Protein AF-A0A3A5W8P0-F1 (afdb_monomer_lite)

pLDDT: mean 71.62, std 17.89, range [35.22, 93.0]

Sequence (138 aa):
MYLKEGAGAAMSSFRICSNCFGTQVYPYMGFMTGERYQCQECEEVLVMPIEFENTEDYVKFLKVQSPERYAQIQDELKNTEKESEVSKATSVDEDIEPT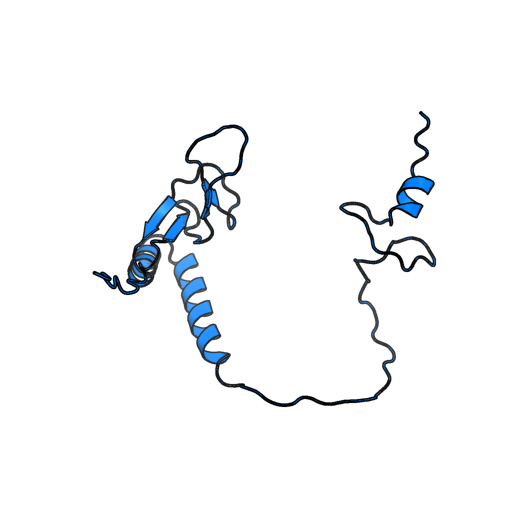PNIDGKLSHICNFEGCQKGKRGGTDFCRKHWLEGHDVEF

Secondary structure (DSSP, 8-state):
-------------EEEETTT--S-EEE---SS-SS-EEETTT--BS--EEEES-HHHHHHHHHHH-HHHHHHHHHHHHHHTTSTT---------------------TTB-SSTT--SBP-TTSSS-HHHHHHH-----

Foldseek 3Di:
DDDDDDDPPQQDWFWAFPPPRHRQKDQDPDPPDDRWIAHPVVRDTRTDIDTDSDPVVSLVVCVVVPVPVNVVVVVVVVVVVVPPPDDDDDDDDDDDDDDDDPDDPPQQFQPDVPGRHGDDDPDSHDPVVVVVVDPPPD

Structure (mmCIF, N/CA/C/O backbone):
data_AF-A0A3A5W8P0-F1
#
_entry.id   AF-A0A3A5W8P0-F1
#
loop_
_atom_site.group_PDB
_atom_site.id
_atom_site.type_symbol
_atom_site.label_atom_id
_atom_site.label_alt_id
_atom_site.label_comp_id
_atom_site.label_asym_id
_atom_site.label_entity_id
_atom_site.label_seq_id
_atom_site.pdbx_PDB_ins_code
_atom_site.Cartn_x
_atom_site.Cartn_y
_atom_site.Cartn_z
_atom_site.occupancy
_atom_site.B_iso_or_equiv
_atom_site.auth_seq_id
_atom_site.auth_comp_id
_atom_site.auth_asym_id
_atom_site.auth_atom_id
_atom_site.pdbx_PDB_model_num
ATOM 1 N N . MET A 1 1 ? 31.613 -21.068 32.608 1.00 42.59 1 MET A N 1
ATOM 2 C CA . MET A 1 1 ? 30.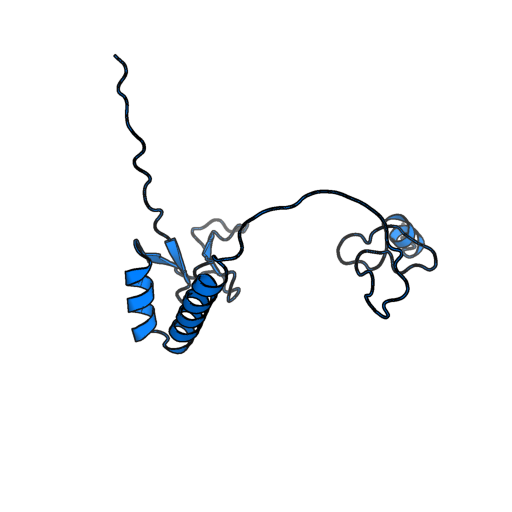412 -20.401 33.147 1.00 42.59 1 MET A CA 1
ATOM 3 C C . MET A 1 1 ? 29.513 -20.114 31.960 1.00 42.59 1 MET A C 1
ATOM 5 O O . MET A 1 1 ? 29.824 -19.229 31.182 1.00 42.59 1 MET A O 1
ATOM 9 N N . TYR A 1 2 ? 28.506 -20.959 31.739 1.00 41.09 2 TYR A N 1
ATOM 10 C CA . TYR A 1 2 ? 27.524 -20.763 30.674 1.00 41.09 2 TYR A CA 1
ATOM 11 C C . TYR A 1 2 ? 26.445 -19.821 31.204 1.00 41.09 2 TYR A C 1
ATOM 13 O O . TYR A 1 2 ? 25.703 -20.207 32.107 1.00 41.09 2 TYR A O 1
ATOM 21 N N . LEU A 1 3 ? 26.372 -18.602 30.673 1.00 47.31 3 LEU A N 1
ATOM 22 C CA . LEU A 1 3 ? 25.198 -17.754 30.846 1.00 47.31 3 LEU A CA 1
ATOM 23 C C . LEU A 1 3 ? 24.232 -18.058 29.706 1.00 47.31 3 LEU A C 1
ATOM 25 O O . LEU A 1 3 ? 24.533 -17.922 28.524 1.00 47.31 3 LEU A O 1
ATOM 29 N N . LYS A 1 4 ? 23.106 -18.612 30.135 1.00 47.22 4 LYS A N 1
ATOM 30 C CA . LYS A 1 4 ? 21.973 -19.093 29.367 1.00 47.22 4 LYS A CA 1
ATOM 31 C C . LYS A 1 4 ? 21.031 -17.900 29.224 1.00 47.22 4 LYS A C 1
ATOM 33 O O . LYS A 1 4 ? 20.255 -17.640 30.137 1.00 47.22 4 LYS A O 1
ATOM 38 N N . GLU A 1 5 ? 21.130 -17.154 28.134 1.00 55.62 5 GLU A N 1
ATOM 39 C CA . GLU A 1 5 ? 20.176 -16.081 27.847 1.00 55.62 5 GLU A CA 1
ATOM 40 C C . GLU A 1 5 ? 19.084 -16.647 26.946 1.00 55.62 5 GLU A C 1
ATOM 42 O O . GLU A 1 5 ? 19.298 -17.018 25.793 1.00 55.62 5 GLU A O 1
ATOM 47 N N . GLY A 1 6 ? 17.931 -16.855 27.580 1.00 43.66 6 GLY A N 1
ATOM 48 C CA . GLY A 1 6 ? 16.731 -17.386 26.969 1.00 43.66 6 GLY A CA 1
ATOM 49 C C . GLY A 1 6 ? 16.163 -16.436 25.924 1.00 43.66 6 GLY A C 1
ATOM 50 O O . GLY A 1 6 ? 16.269 -15.217 26.028 1.00 43.66 6 GLY A O 1
ATOM 51 N N . ALA A 1 7 ? 15.532 -17.048 24.930 1.00 45.09 7 ALA A N 1
ATOM 52 C CA . ALA A 1 7 ? 14.740 -16.419 23.895 1.00 45.09 7 ALA A CA 1
ATOM 53 C C . ALA A 1 7 ? 13.705 -15.443 24.484 1.00 45.09 7 ALA A C 1
ATOM 55 O O . ALA A 1 7 ? 12.630 -15.846 24.925 1.00 45.09 7 ALA A O 1
ATOM 56 N N . GLY A 1 8 ? 14.023 -14.151 24.457 1.00 40.28 8 GLY A N 1
ATOM 57 C CA . GLY A 1 8 ? 13.025 -13.096 24.380 1.00 40.28 8 GLY A CA 1
ATOM 58 C C . GLY A 1 8 ? 12.684 -12.904 22.909 1.00 40.28 8 GLY A C 1
ATOM 59 O O . GLY A 1 8 ? 13.436 -12.256 22.186 1.00 40.28 8 GLY A O 1
ATOM 60 N N . ALA A 1 9 ? 11.593 -13.510 22.441 1.00 43.47 9 ALA A N 1
ATOM 61 C CA . ALA A 1 9 ? 11.017 -13.171 21.148 1.00 43.47 9 ALA A CA 1
ATOM 62 C C . ALA A 1 9 ? 10.532 -11.715 21.227 1.00 43.47 9 ALA A C 1
ATOM 64 O O . ALA A 1 9 ? 9.450 -11.441 21.740 1.00 43.47 9 ALA A O 1
ATOM 65 N N . ALA A 1 10 ? 11.377 -10.775 20.804 1.00 49.75 10 ALA A N 1
ATOM 66 C CA . ALA A 1 10 ? 10.986 -9.388 20.621 1.00 49.75 10 ALA A CA 1
ATOM 67 C C . ALA A 1 10 ? 9.864 -9.370 19.577 1.00 49.75 10 ALA A C 1
ATOM 69 O O . ALA A 1 10 ? 10.095 -9.714 18.418 1.00 49.75 10 ALA A O 1
ATOM 70 N N . MET A 1 11 ? 8.645 -9.034 20.001 1.00 54.78 11 MET A N 1
ATOM 71 C CA . MET A 1 11 ? 7.541 -8.731 19.094 1.00 54.78 11 MET A CA 1
ATOM 72 C C . MET A 1 11 ? 8.038 -7.613 18.177 1.00 54.78 11 MET A C 1
ATOM 74 O O . MET A 1 11 ? 8.317 -6.509 18.641 1.00 54.78 11 MET A O 1
ATOM 78 N N . SER A 1 12 ? 8.282 -7.932 16.908 1.00 73.50 12 SER A N 1
ATOM 79 C CA . SER A 1 12 ? 8.831 -6.979 15.950 1.00 73.50 12 SER A CA 1
ATOM 80 C C . SER A 1 12 ? 7.842 -5.829 15.799 1.00 73.50 12 SER A C 1
ATOM 82 O O . SER A 1 12 ? 6.726 -6.062 15.329 1.00 73.50 12 SER A O 1
ATOM 84 N N . SER A 1 13 ? 8.236 -4.610 16.181 1.00 84.44 13 SER A N 1
ATOM 85 C CA . SER A 1 13 ? 7.483 -3.421 15.791 1.00 84.44 13 SER A CA 1
ATOM 86 C C . SER A 1 13 ? 7.314 -3.434 14.273 1.00 84.44 13 SER A C 1
ATOM 88 O O . SER A 1 13 ? 8.226 -3.809 13.526 1.00 84.44 13 SER A O 1
ATOM 90 N N . PHE A 1 14 ? 6.119 -3.091 13.811 1.00 89.69 14 PHE A N 1
ATOM 91 C CA . PHE A 1 14 ? 5.800 -3.083 12.391 1.00 89.69 14 PHE A CA 1
ATOM 92 C C . PHE A 1 14 ? 5.490 -1.666 11.935 1.00 89.69 14 PHE A C 1
ATOM 94 O O . PHE A 1 14 ? 5.133 -0.787 12.720 1.00 89.69 14 PHE A O 1
ATOM 101 N N . ARG A 1 15 ? 5.684 -1.440 10.639 1.00 90.62 15 ARG A N 1
ATOM 102 C CA . ARG A 1 15 ? 5.562 -0.127 10.018 1.00 90.62 15 ARG A CA 1
ATOM 103 C C . ARG A 1 15 ? 4.343 -0.097 9.127 1.00 90.62 15 ARG A C 1
ATOM 105 O O . ARG A 1 15 ? 4.089 -1.060 8.409 1.00 90.62 15 ARG A O 1
ATOM 112 N N . ILE A 1 16 ? 3.638 1.023 9.137 1.00 93.00 16 ILE A N 1
ATOM 113 C CA . ILE A 1 16 ? 2.533 1.265 8.217 1.00 93.00 16 ILE A CA 1
ATOM 114 C C . ILE A 1 16 ? 2.808 2.467 7.328 1.00 93.00 16 ILE A C 1
ATOM 116 O O . ILE A 1 16 ? 3.582 3.363 7.673 1.00 93.00 16 ILE A O 1
ATOM 120 N N . CYS A 1 17 ? 2.137 2.502 6.187 1.00 92.69 17 CYS A N 1
ATOM 121 C CA . CYS A 1 17 ? 2.181 3.617 5.261 1.00 92.69 17 CYS A CA 1
ATOM 122 C C . CYS A 1 17 ? 1.375 4.791 5.821 1.00 92.69 17 CYS A C 1
ATOM 124 O O . CYS A 1 17 ? 0.221 4.620 6.201 1.00 92.69 17 CYS A O 1
ATOM 126 N N . SER A 1 18 ? 1.934 5.999 5.830 1.00 90.44 18 SER A N 1
ATOM 127 C CA . SER A 1 18 ? 1.192 7.195 6.250 1.00 90.44 18 SER A CA 1
ATOM 128 C C . SER A 1 18 ? 0.099 7.626 5.267 1.00 90.44 18 SER A C 1
ATOM 130 O O . SER A 1 18 ? -0.778 8.393 5.652 1.00 90.44 18 SER A O 1
ATOM 132 N N . ASN A 1 19 ? 0.149 7.147 4.020 1.00 90.00 19 ASN A N 1
ATOM 133 C CA . ASN A 1 19 ? -0.788 7.532 2.966 1.00 90.00 19 ASN A CA 1
ATOM 134 C C . ASN A 1 19 ? -1.985 6.569 2.865 1.00 90.00 19 ASN A C 1
ATOM 136 O O . ASN A 1 19 ? -3.132 6.997 2.913 1.00 90.00 19 ASN A O 1
ATOM 140 N N . CYS A 1 20 ? -1.729 5.259 2.755 1.00 90.31 20 CYS A N 1
ATOM 141 C CA . CYS A 1 20 ? -2.781 4.242 2.594 1.00 90.31 20 CYS A CA 1
ATOM 142 C C . CYS A 1 20 ? -3.023 3.371 3.839 1.00 90.31 20 CYS A C 1
ATOM 144 O O . CYS A 1 20 ? -3.892 2.499 3.816 1.00 90.31 20 CYS A O 1
ATOM 146 N N . PHE A 1 21 ? -2.239 3.564 4.905 1.00 91.00 21 PHE A N 1
ATOM 147 C CA . PHE A 1 21 ? -2.264 2.756 6.136 1.00 91.00 21 PHE A CA 1
ATOM 148 C C . PHE A 1 21 ? -1.979 1.270 5.942 1.00 91.00 21 PHE A C 1
ATOM 150 O O . PHE A 1 21 ? -2.212 0.476 6.850 1.00 91.00 21 PHE A O 1
ATOM 157 N N . GLY A 1 22 ? -1.429 0.909 4.787 1.00 89.62 22 GLY A N 1
ATOM 158 C CA . GLY A 1 22 ? -0.959 -0.428 4.484 1.00 89.62 22 GLY A CA 1
ATOM 159 C C . GLY A 1 22 ? 0.205 -0.862 5.358 1.00 89.62 22 GLY A C 1
ATOM 160 O O . GLY A 1 22 ? 1.039 -0.040 5.734 1.00 89.62 22 GLY A O 1
ATOM 161 N N . THR A 1 23 ? 0.282 -2.152 5.664 1.00 89.75 23 THR A N 1
ATOM 162 C CA . THR A 1 23 ? 1.352 -2.727 6.505 1.00 89.75 23 THR A CA 1
ATOM 163 C C . THR A 1 23 ? 2.580 -3.125 5.687 1.00 89.75 23 THR A C 1
ATOM 165 O O . THR A 1 23 ? 3.665 -3.328 6.230 1.00 89.75 23 THR A O 1
ATOM 168 N N . GLN A 1 24 ? 2.440 -3.205 4.363 1.00 89.94 24 GLN A N 1
ATOM 169 C CA . GLN A 1 24 ? 3.518 -3.601 3.463 1.00 89.94 24 GLN A CA 1
ATOM 170 C C . GLN A 1 24 ? 4.394 -2.399 3.090 1.00 89.94 24 GLN A C 1
ATOM 172 O O . GLN A 1 24 ? 4.304 -1.844 1.990 1.00 89.94 24 GLN A O 1
ATOM 177 N N . VAL A 1 25 ? 5.241 -1.973 4.029 1.00 90.88 25 VAL A N 1
ATOM 178 C CA . VAL A 1 25 ? 6.198 -0.874 3.843 1.00 90.88 25 VAL A CA 1
ATOM 179 C C . VAL A 1 25 ? 7.621 -1.391 3.986 1.00 90.88 25 VAL A C 1
ATOM 181 O O . VAL A 1 25 ? 8.005 -1.907 5.035 1.00 90.88 25 VAL A O 1
ATOM 184 N N . TYR A 1 26 ? 8.423 -1.208 2.938 1.00 88.94 26 TYR A N 1
ATOM 185 C CA . TYR A 1 26 ? 9.788 -1.726 2.876 1.00 88.94 26 TYR A CA 1
ATOM 186 C C . TYR A 1 26 ? 10.797 -0.622 2.570 1.00 88.94 26 TYR A C 1
ATOM 188 O O . TYR A 1 26 ? 10.453 0.353 1.895 1.00 88.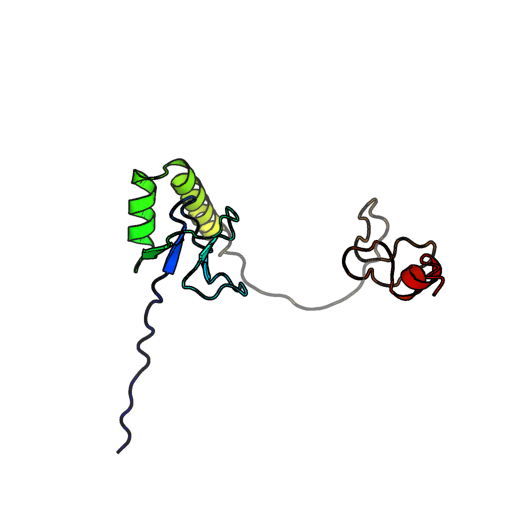94 26 TYR A O 1
ATOM 196 N N . PRO A 1 27 ? 12.050 -0.757 3.038 1.00 87.56 27 PRO A N 1
ATOM 197 C CA . PRO A 1 27 ? 13.123 0.137 2.635 1.00 87.56 27 PRO A CA 1
ATOM 198 C C . PRO A 1 27 ? 13.270 0.151 1.112 1.00 87.56 27 PRO A C 1
ATOM 200 O O . PRO A 1 27 ? 13.314 -0.894 0.461 1.00 87.56 27 PRO A O 1
ATOM 203 N N . TYR A 1 28 ? 13.357 1.345 0.544 1.00 84.69 28 TYR A N 1
ATOM 204 C CA . TYR A 1 28 ? 13.519 1.542 -0.884 1.00 84.69 28 TYR A CA 1
ATOM 205 C C . TYR A 1 28 ? 14.964 1.234 -1.291 1.00 84.69 28 TYR A C 1
ATOM 207 O O . TYR A 1 28 ? 15.894 1.966 -0.951 1.00 84.69 28 TYR A O 1
ATOM 215 N N . MET A 1 29 ? 15.150 0.153 -2.048 1.00 75.00 29 MET A N 1
ATOM 216 C CA . MET A 1 29 ? 16.453 -0.372 -2.487 1.00 75.00 29 MET A CA 1
ATOM 217 C C . MET A 1 29 ? 17.013 0.384 -3.714 1.00 75.00 29 MET A C 1
ATOM 219 O O . MET A 1 29 ? 17.430 -0.222 -4.700 1.00 75.00 29 MET A O 1
ATOM 223 N N . GLY A 1 30 ? 16.982 1.719 -3.697 1.00 73.88 30 GLY A N 1
ATOM 224 C CA . GLY A 1 30 ? 17.467 2.565 -4.796 1.00 73.88 30 GLY A CA 1
ATOM 225 C C . GLY A 1 30 ? 18.940 2.982 -4.667 1.00 73.88 30 GLY A C 1
ATOM 226 O O . GLY A 1 30 ? 19.483 3.058 -3.571 1.00 73.88 30 GLY A O 1
ATOM 227 N N . PHE A 1 31 ? 19.576 3.341 -5.793 1.00 67.88 31 PHE A N 1
ATOM 228 C CA . PHE A 1 31 ? 20.973 3.825 -5.850 1.00 67.88 31 PHE A CA 1
ATOM 229 C C . PHE A 1 31 ? 21.203 5.145 -5.079 1.00 67.88 31 PHE A C 1
ATOM 231 O O . PHE A 1 31 ? 22.312 5.444 -4.650 1.00 67.88 31 PHE A O 1
ATOM 238 N N . MET A 1 32 ? 20.142 5.929 -4.864 1.00 59.81 32 MET A N 1
ATOM 239 C CA . MET A 1 32 ? 20.149 7.110 -3.997 1.00 59.81 32 MET A CA 1
ATOM 240 C C . MET A 1 32 ? 19.933 6.676 -2.538 1.00 59.81 32 MET A C 1
ATOM 242 O O . MET A 1 32 ? 18.799 6.636 -2.056 1.00 59.81 32 MET A O 1
ATOM 246 N N . THR A 1 33 ? 21.027 6.336 -1.858 1.00 61.72 33 THR A N 1
ATOM 247 C CA . THR A 1 33 ? 21.073 5.849 -0.470 1.00 61.72 33 THR A CA 1
ATOM 248 C C . THR A 1 33 ? 20.550 6.875 0.541 1.00 61.72 33 THR A C 1
ATOM 250 O O . THR A 1 33 ? 21.172 7.911 0.771 1.00 61.72 33 THR A O 1
ATOM 253 N N . GLY A 1 34 ? 19.423 6.548 1.174 1.00 68.25 34 GLY A N 1
ATOM 254 C CA . GLY A 1 34 ? 18.858 7.191 2.364 1.00 68.25 34 GLY A CA 1
ATOM 255 C C . GLY A 1 34 ? 17.800 6.276 2.997 1.00 68.25 34 GLY A C 1
ATOM 256 O O . GLY A 1 34 ? 17.415 5.285 2.376 1.00 68.25 34 GLY A O 1
ATOM 257 N N . GLU A 1 35 ? 17.313 6.597 4.201 1.00 74.62 35 GLU A N 1
ATOM 258 C CA . GLU A 1 35 ? 16.207 5.889 4.881 1.00 74.62 35 GLU A CA 1
ATOM 259 C C . GLU A 1 35 ? 14.860 6.174 4.198 1.00 74.62 35 GLU A C 1
ATOM 261 O O . GLU A 1 35 ? 13.965 6.828 4.729 1.00 74.62 35 GLU A O 1
ATOM 266 N N . ARG A 1 36 ? 14.739 5.749 2.945 1.00 84.25 36 ARG A N 1
ATOM 267 C CA . ARG A 1 36 ? 13.531 5.908 2.144 1.00 84.25 36 ARG A CA 1
ATOM 268 C C . ARG A 1 36 ? 12.716 4.639 2.251 1.00 84.25 36 ARG A C 1
ATOM 270 O O . ARG A 1 36 ? 13.278 3.548 2.234 1.00 84.25 36 ARG A O 1
ATOM 277 N N . TYR A 1 37 ? 11.403 4.786 2.283 1.00 89.12 37 TYR A N 1
ATOM 278 C CA . TYR A 1 37 ? 10.486 3.660 2.278 1.00 89.12 37 TYR A CA 1
ATOM 279 C C . TYR A 1 37 ? 9.575 3.723 1.061 1.00 89.12 37 TYR A C 1
ATOM 281 O O . TYR A 1 37 ? 9.241 4.805 0.569 1.00 89.12 37 TYR A O 1
ATOM 289 N N . GLN A 1 38 ? 9.200 2.546 0.579 1.00 90.19 38 GLN A N 1
ATOM 290 C CA . GLN A 1 38 ? 8.211 2.357 -0.465 1.00 90.19 38 GLN A CA 1
ATOM 291 C C . GLN A 1 38 ? 7.081 1.491 0.082 1.00 90.19 38 GLN A C 1
ATOM 293 O O . GLN A 1 38 ? 7.322 0.443 0.693 1.00 90.19 38 GLN A O 1
ATOM 298 N N . CYS A 1 39 ? 5.849 1.933 -0.142 1.00 92.25 39 CYS A N 1
ATOM 299 C CA . CYS A 1 39 ? 4.674 1.127 0.146 1.00 92.25 39 CYS A CA 1
ATOM 300 C C . CYS A 1 39 ? 4.356 0.218 -1.047 1.00 92.25 39 CYS A C 1
ATOM 302 O O . CYS A 1 39 ? 4.324 0.687 -2.180 1.00 92.25 39 CYS A O 1
ATOM 304 N N . GLN A 1 40 ? 4.105 -1.068 -0.800 1.00 88.75 40 GLN A N 1
ATOM 305 C CA . GLN A 1 40 ? 3.706 -2.023 -1.846 1.00 88.75 40 GLN A CA 1
ATOM 306 C C . GLN A 1 40 ? 2.218 -1.926 -2.201 1.00 88.75 40 GLN A C 1
ATOM 308 O O . GLN A 1 40 ? 1.818 -2.352 -3.274 1.00 88.75 40 GLN A O 1
ATOM 313 N N . GLU A 1 41 ? 1.394 -1.360 -1.317 1.00 91.56 41 GLU A N 1
ATOM 314 C CA . GLU A 1 41 ? -0.054 -1.273 -1.538 1.00 91.56 41 GLU A CA 1
ATOM 315 C C . GLU A 1 41 ? -0.451 -0.056 -2.377 1.00 91.56 41 GLU A C 1
ATOM 317 O O . GLU A 1 41 ? -1.374 -0.141 -3.180 1.00 91.56 41 GLU A O 1
ATOM 322 N N . CYS A 1 42 ? 0.224 1.083 -2.193 1.00 90.25 42 CYS A N 1
ATOM 323 C CA . CYS A 1 42 ? -0.069 2.312 -2.938 1.00 90.25 42 CYS A CA 1
ATOM 324 C C . CYS A 1 42 ? 1.077 2.775 -3.843 1.00 90.25 42 CYS A C 1
ATOM 326 O O . CYS A 1 42 ? 1.002 3.876 -4.374 1.00 90.25 42 CYS A O 1
ATOM 328 N N . GLU A 1 43 ? 2.147 1.981 -3.962 1.00 87.88 43 GLU A N 1
ATOM 329 C CA . GLU A 1 43 ? 3.349 2.222 -4.786 1.00 87.88 43 GLU A CA 1
ATOM 330 C C . GLU A 1 43 ? 4.110 3.536 -4.518 1.00 87.88 43 GLU A C 1
ATOM 332 O O . GLU A 1 43 ? 5.153 3.787 -5.123 1.00 87.88 43 GLU A O 1
ATOM 337 N N . GLU A 1 44 ? 3.649 4.339 -3.558 1.00 87.62 44 GLU A N 1
ATOM 338 C CA . GLU A 1 44 ? 4.257 5.608 -3.181 1.00 87.62 44 GLU A CA 1
ATOM 339 C C . GLU A 1 44 ? 5.674 5.385 -2.638 1.00 87.62 44 GLU A C 1
ATOM 341 O O . GLU A 1 44 ? 5.915 4.584 -1.723 1.00 87.62 44 GLU A O 1
ATOM 346 N N . VAL A 1 45 ? 6.619 6.126 -3.210 1.00 83.25 45 VAL A N 1
ATOM 347 C CA . VAL A 1 45 ? 8.019 6.176 -2.782 1.00 83.25 45 VAL A CA 1
ATOM 348 C C . VAL A 1 45 ? 8.191 7.388 -1.866 1.00 83.25 45 VAL A C 1
ATOM 350 O O . VAL A 1 45 ? 7.579 8.420 -2.101 1.00 83.25 45 VAL A O 1
ATOM 353 N N . LEU A 1 46 ? 9.069 7.301 -0.859 1.00 83.38 46 LEU A N 1
ATOM 354 C CA . LEU A 1 46 ? 9.302 8.351 0.157 1.00 83.38 46 LEU A CA 1
ATOM 355 C C . LEU A 1 46 ? 8.185 8.482 1.198 1.00 83.38 46 LEU A C 1
ATOM 357 O O . LEU A 1 46 ? 8.011 9.537 1.808 1.00 83.38 46 LEU A O 1
ATOM 361 N N . VAL A 1 47 ? 7.468 7.393 1.456 1.00 85.31 47 VAL A N 1
ATOM 362 C CA . VAL A 1 47 ? 6.505 7.348 2.554 1.00 85.31 47 VAL A CA 1
ATOM 363 C C . VAL A 1 47 ? 7.246 7.477 3.884 1.00 85.31 47 VAL A C 1
ATOM 365 O O . VAL A 1 47 ? 8.257 6.812 4.103 1.00 85.31 47 VAL A O 1
ATOM 368 N N . MET A 1 48 ? 6.726 8.311 4.785 1.00 87.88 48 MET A N 1
ATOM 369 C CA . MET A 1 48 ? 7.143 8.331 6.187 1.00 87.88 48 MET A CA 1
ATOM 370 C C . MET A 1 48 ? 6.386 7.228 6.935 1.00 87.88 48 MET A C 1
ATOM 372 O O . MET A 1 48 ? 5.168 7.350 7.081 1.00 87.88 48 MET A O 1
ATOM 376 N N . PRO A 1 49 ? 7.045 6.147 7.383 1.00 89.31 49 PRO A N 1
ATOM 377 C CA . PRO A 1 49 ? 6.339 5.066 8.043 1.00 89.31 49 PRO A CA 1
ATOM 378 C C . PRO A 1 49 ? 5.949 5.451 9.466 1.00 89.31 49 PRO A C 1
ATOM 380 O O . PRO A 1 49 ? 6.710 6.114 10.170 1.00 89.31 49 PRO A O 1
ATOM 383 N N . ILE A 1 50 ? 4.779 4.991 9.897 1.00 91.19 50 ILE A N 1
ATOM 384 C CA . ILE A 1 50 ? 4.356 5.083 11.295 1.00 91.19 50 ILE A CA 1
ATOM 385 C C . ILE A 1 50 ? 4.623 3.725 11.935 1.00 91.19 50 ILE A C 1
ATOM 387 O O . ILE A 1 50 ? 4.225 2.695 11.389 1.00 91.19 50 ILE A O 1
ATOM 391 N N . GLU A 1 51 ? 5.326 3.715 13.062 1.00 90.81 51 GLU A N 1
ATOM 392 C CA . GLU A 1 51 ? 5.696 2.484 13.757 1.00 90.81 51 GLU A CA 1
ATOM 393 C C . GLU A 1 51 ? 4.674 2.150 14.846 1.00 90.81 51 GLU A C 1
ATOM 395 O O . GLU A 1 51 ? 4.253 3.023 15.607 1.00 90.81 51 GLU A O 1
ATOM 400 N N . PHE A 1 52 ? 4.287 0.879 14.916 1.00 91.88 52 PHE A N 1
ATOM 401 C CA . PHE A 1 52 ? 3.376 0.349 15.922 1.00 91.88 52 PHE A CA 1
ATOM 402 C C . PHE A 1 52 ? 3.989 -0.872 16.603 1.00 91.88 52 PHE A C 1
ATOM 404 O O . PHE A 1 52 ? 4.646 -1.702 15.970 1.00 91.88 52 PHE A O 1
ATOM 411 N N . GLU A 1 53 ? 3.740 -0.988 17.904 1.00 88.94 53 GLU A N 1
ATOM 412 C CA . GLU A 1 53 ? 4.161 -2.137 18.712 1.00 88.94 53 GLU A CA 1
ATOM 413 C C . GLU A 1 53 ? 3.107 -3.253 18.697 1.00 88.94 53 GLU A C 1
ATOM 415 O O . GLU A 1 53 ? 3.455 -4.430 18.697 1.00 88.94 53 GLU A O 1
ATOM 420 N N . ASN A 1 54 ? 1.819 -2.888 18.633 1.00 89.81 54 ASN A N 1
ATOM 421 C CA . ASN A 1 54 ? 0.695 -3.820 18.710 1.00 89.81 54 ASN A CA 1
ATOM 422 C C . ASN A 1 54 ? -0.325 -3.599 17.590 1.00 89.81 54 ASN A C 1
ATOM 424 O O . ASN A 1 54 ? -0.608 -2.473 17.172 1.00 89.81 54 ASN A O 1
ATOM 428 N N . THR A 1 55 ? -0.955 -4.692 17.160 1.00 86.94 55 THR A N 1
ATOM 429 C CA . THR A 1 55 ? -2.044 -4.668 16.174 1.00 86.94 55 THR A CA 1
ATOM 430 C C . THR A 1 55 ? -3.287 -3.955 16.705 1.00 86.94 55 THR A C 1
ATOM 432 O O . THR A 1 55 ? -3.957 -3.255 15.953 1.00 86.94 55 THR A O 1
ATOM 435 N N . GLU A 1 56 ? -3.580 -4.058 18.003 1.00 88.31 56 GLU A N 1
ATOM 436 C CA . GLU A 1 56 ? -4.725 -3.379 18.623 1.00 88.31 56 GLU A CA 1
ATOM 437 C C . GLU A 1 56 ? -4.654 -1.856 18.489 1.00 88.31 56 GLU A C 1
ATOM 439 O O . GLU A 1 56 ? -5.668 -1.202 18.239 1.00 88.31 56 GLU A O 1
ATOM 444 N N . ASP A 1 57 ? -3.461 -1.286 18.647 1.00 89.38 57 ASP A N 1
ATOM 445 C CA . ASP A 1 57 ? -3.256 0.159 18.588 1.00 89.38 57 ASP A CA 1
ATOM 446 C C . ASP A 1 57 ? -3.355 0.669 17.150 1.00 89.38 57 ASP A C 1
ATOM 448 O O . ASP A 1 57 ? -3.981 1.703 16.906 1.00 89.38 57 ASP A O 1
ATOM 452 N N . TYR A 1 58 ? -2.870 -0.117 16.188 1.00 89.50 58 TYR A N 1
ATOM 453 C CA . TYR A 1 58 ? -3.110 0.118 14.765 1.00 89.50 58 TYR A CA 1
ATOM 454 C C . TYR A 1 58 ? -4.609 0.085 14.421 1.00 89.50 58 TYR A C 1
ATOM 456 O O . TYR A 1 58 ? -5.129 1.003 13.786 1.00 89.50 58 TYR A O 1
ATOM 464 N N . VAL A 1 59 ? -5.349 -0.915 14.904 1.00 88.75 59 VAL A N 1
ATOM 465 C CA . VAL A 1 59 ? -6.795 -1.031 14.661 1.00 88.75 59 VAL A CA 1
ATOM 466 C C . VAL A 1 59 ? -7.563 0.142 15.284 1.00 88.75 59 VAL A C 1
ATOM 468 O O . VAL A 1 59 ? -8.481 0.675 14.657 1.00 88.75 59 VAL A O 1
ATOM 471 N N . LYS A 1 60 ? -7.194 0.590 16.494 1.00 91.25 60 LYS A N 1
ATOM 472 C CA . LYS A 1 60 ? -7.768 1.801 17.117 1.00 91.25 60 LYS A CA 1
ATOM 473 C C . LYS A 1 60 ? -7.472 3.051 16.288 1.00 91.25 60 LYS A C 1
ATOM 475 O O . LYS A 1 60 ? -8.377 3.860 16.092 1.00 91.25 60 LYS A O 1
ATOM 480 N N . PHE A 1 61 ? -6.245 3.189 15.786 1.00 90.38 61 PHE A N 1
ATOM 481 C CA . PHE A 1 61 ? -5.839 4.291 14.915 1.00 90.38 61 PHE A CA 1
ATOM 482 C C . PHE A 1 61 ? -6.681 4.336 13.630 1.00 90.38 61 PHE A C 1
ATOM 484 O O . PHE A 1 61 ? -7.224 5.389 13.287 1.00 90.38 61 PHE A O 1
ATOM 491 N N . LEU A 1 62 ? -6.893 3.191 12.975 1.00 88.94 62 LEU A N 1
ATOM 492 C CA . LEU A 1 62 ? -7.689 3.110 11.748 1.00 88.94 62 LEU A CA 1
ATOM 493 C C . LEU A 1 62 ? -9.144 3.552 11.927 1.00 88.94 62 LEU A C 1
ATOM 495 O O . LEU A 1 62 ? -9.681 4.209 11.038 1.00 88.94 62 LEU A O 1
ATOM 499 N N . LYS A 1 63 ? -9.776 3.266 13.076 1.00 87.75 63 LYS A N 1
ATOM 500 C CA . LYS A 1 63 ? -11.154 3.727 13.351 1.00 87.75 63 LYS A CA 1
ATOM 501 C C . LYS A 1 63 ? -11.300 5.245 13.258 1.00 87.75 63 LYS A C 1
ATOM 503 O O . LYS A 1 63 ? -12.386 5.727 12.953 1.00 87.75 63 LYS A O 1
ATOM 508 N N . VAL A 1 64 ? -10.236 5.981 13.575 1.00 88.44 64 VAL A N 1
ATOM 509 C CA . VAL A 1 64 ? -10.232 7.447 13.593 1.00 88.44 64 VAL A CA 1
ATOM 510 C C . VAL A 1 64 ? -9.804 8.013 12.240 1.00 88.44 64 VAL A C 1
ATOM 512 O O . VAL A 1 64 ? -10.385 8.990 11.779 1.00 88.44 64 VAL A O 1
ATOM 515 N N . GLN A 1 65 ? -8.792 7.410 11.615 1.00 87.00 65 GLN A N 1
ATOM 516 C CA . GLN A 1 65 ? -8.132 7.943 10.418 1.00 87.00 65 GLN A CA 1
ATOM 517 C C . GLN A 1 65 ? -8.795 7.499 9.104 1.00 87.00 65 GLN A C 1
ATOM 519 O O . GLN A 1 65 ? -8.972 8.313 8.202 1.00 87.00 65 GLN A O 1
ATOM 524 N N . SER A 1 66 ? -9.196 6.230 8.986 1.00 81.50 66 SER A N 1
ATOM 525 C CA . SER A 1 66 ? -9.760 5.677 7.749 1.00 81.50 66 SER A CA 1
ATOM 526 C C . SER A 1 66 ? -10.813 4.592 8.035 1.00 81.50 66 SER A C 1
ATOM 528 O O . SER A 1 66 ? -10.502 3.398 8.101 1.00 81.50 66 SER A O 1
ATOM 530 N N . PRO A 1 67 ? -12.100 4.970 8.161 1.00 79.56 67 PRO A N 1
ATOM 531 C CA . PRO A 1 67 ? -13.169 4.007 8.435 1.00 79.56 67 PRO A CA 1
ATOM 532 C C . PRO A 1 67 ? -13.326 2.958 7.320 1.00 79.56 67 PRO A C 1
ATOM 534 O O . PRO A 1 67 ? -13.716 1.824 7.594 1.00 79.56 67 PRO A O 1
ATOM 537 N N . GLU A 1 68 ? -12.973 3.304 6.079 1.00 81.50 68 GLU A N 1
ATOM 538 C CA . GLU A 1 68 ? -13.014 2.396 4.925 1.00 81.50 68 GLU A CA 1
ATOM 539 C C . GLU A 1 68 ? -11.989 1.261 5.039 1.00 81.50 68 GLU A C 1
ATOM 541 O O . GLU A 1 68 ? -12.326 0.091 4.851 1.00 81.50 68 GLU A O 1
ATOM 546 N N . ARG A 1 69 ? -10.744 1.585 5.411 1.00 78.69 69 ARG A N 1
ATOM 547 C CA . ARG A 1 69 ? -9.676 0.590 5.585 1.00 78.69 69 ARG A CA 1
ATOM 548 C C . ARG A 1 69 ? -9.929 -0.285 6.811 1.00 78.69 69 ARG A C 1
ATOM 550 O O . ARG A 1 69 ? -9.673 -1.485 6.781 1.00 78.69 69 ARG A O 1
ATOM 557 N N . TYR A 1 70 ? -10.502 0.297 7.864 1.00 83.69 70 TYR A N 1
ATOM 558 C CA . TYR A 1 70 ? -10.935 -0.443 9.045 1.00 83.69 70 TYR A CA 1
ATOM 559 C C . TYR A 1 70 ? -11.976 -1.525 8.713 1.00 83.69 70 TYR A C 1
ATOM 561 O O . TYR A 1 70 ? -11.844 -2.654 9.184 1.00 83.69 70 TYR A O 1
ATOM 569 N N . ALA A 1 71 ? -12.985 -1.206 7.894 1.00 83.75 71 ALA A N 1
ATOM 570 C CA . ALA A 1 71 ? -14.015 -2.169 7.497 1.00 83.75 71 ALA A CA 1
ATOM 571 C C . ALA A 1 71 ? -13.421 -3.373 6.743 1.00 83.75 71 ALA A C 1
ATOM 573 O O . ALA A 1 71 ? -13.740 -4.513 7.069 1.00 83.75 71 ALA A O 1
ATOM 574 N N . GLN A 1 72 ? -12.489 -3.122 5.819 1.00 81.06 72 GLN A N 1
ATOM 575 C CA . GLN A 1 72 ? -11.815 -4.173 5.046 1.00 81.06 72 GLN A CA 1
ATOM 576 C C . GLN A 1 72 ? -11.056 -5.155 5.952 1.00 81.06 72 GLN A C 1
ATOM 578 O O . GLN A 1 72 ? -11.234 -6.365 5.841 1.00 81.06 72 GLN A O 1
ATOM 583 N N . ILE A 1 73 ? -10.283 -4.640 6.913 1.00 81.12 73 ILE A N 1
ATOM 584 C CA . ILE A 1 73 ? -9.514 -5.479 7.846 1.00 81.12 73 ILE A CA 1
ATOM 585 C C . ILE A 1 73 ? -10.441 -6.263 8.783 1.00 81.12 73 ILE A C 1
ATOM 587 O O . ILE A 1 73 ? -10.168 -7.416 9.114 1.00 81.12 73 ILE A O 1
ATOM 591 N N . GLN A 1 74 ? -11.564 -5.675 9.209 1.00 77.81 74 GLN A N 1
ATOM 592 C CA . GLN A 1 74 ? -12.549 -6.412 10.003 1.00 77.81 74 GLN A CA 1
ATOM 593 C C . GLN A 1 74 ? -13.160 -7.591 9.246 1.00 77.81 74 GLN A C 1
ATOM 595 O O . GLN A 1 74 ? -13.429 -8.628 9.855 1.00 77.81 74 GLN A O 1
ATOM 600 N N . ASP A 1 75 ? -13.411 -7.434 7.951 1.00 75.06 75 ASP A N 1
ATOM 601 C CA . ASP A 1 75 ? -13.994 -8.493 7.134 1.00 75.06 75 ASP A CA 1
ATOM 602 C C . ASP A 1 75 ? -12.975 -9.610 6.854 1.00 75.06 75 ASP A C 1
ATOM 604 O O . ASP A 1 75 ? -13.330 -10.787 6.921 1.00 75.06 75 ASP A O 1
ATOM 608 N N . GLU A 1 76 ? -11.697 -9.272 6.662 1.00 76.19 76 GLU A N 1
ATOM 609 C CA . GLU A 1 76 ? -10.595 -10.246 6.577 1.00 76.19 76 GLU A CA 1
ATOM 610 C C . GLU A 1 76 ? -10.441 -11.073 7.867 1.00 76.19 76 GLU A C 1
ATOM 612 O O . GLU A 1 76 ? -10.340 -12.304 7.810 1.00 76.19 76 GLU A O 1
ATOM 617 N N . LEU A 1 77 ? -10.510 -10.435 9.043 1.00 69.06 77 LEU A N 1
ATOM 618 C CA . LEU A 1 77 ? -10.462 -11.136 10.334 1.00 69.06 77 LEU A CA 1
ATOM 619 C C . LEU A 1 77 ? -11.639 -12.110 10.500 1.00 69.06 77 LEU A C 1
ATOM 621 O O . LEU A 1 77 ? -11.434 -13.270 10.854 1.00 69.06 77 LEU A O 1
ATOM 625 N N . LYS A 1 78 ? -12.863 -11.682 10.164 1.00 66.56 78 LYS A N 1
ATOM 626 C CA . LYS A 1 78 ? -14.068 -12.535 10.233 1.00 66.56 78 LYS A CA 1
ATOM 627 C C . LYS A 1 78 ? -14.054 -13.697 9.237 1.00 66.56 78 LYS A C 1
ATOM 629 O O . LYS A 1 78 ? -14.752 -14.688 9.450 1.00 66.56 78 LYS A O 1
ATOM 634 N N . ASN A 1 79 ? -13.333 -13.567 8.126 1.00 61.66 79 ASN A N 1
ATOM 635 C CA . ASN A 1 79 ? -13.204 -14.629 7.130 1.00 61.66 79 ASN A CA 1
ATOM 636 C C . ASN A 1 79 ? -12.122 -15.645 7.522 1.00 61.66 79 ASN A C 1
ATOM 638 O O . ASN A 1 79 ? -12.340 -16.841 7.356 1.00 61.66 79 ASN A O 1
ATOM 642 N N . THR A 1 80 ? -11.027 -15.198 8.145 1.00 55.81 80 THR A N 1
ATOM 643 C CA . THR A 1 80 ? -9.945 -16.080 8.627 1.00 55.81 80 THR A CA 1
ATOM 644 C C . THR A 1 80 ? -10.435 -17.057 9.709 1.00 55.81 80 THR A C 1
ATOM 646 O O . THR A 1 80 ? -10.009 -18.210 9.757 1.00 55.81 80 THR A O 1
ATOM 649 N N . GLU A 1 81 ? -11.406 -16.650 10.533 1.00 52.75 81 GLU A N 1
ATOM 650 C CA . GLU A 1 81 ? -12.053 -17.526 11.524 1.00 52.75 81 GLU A CA 1
ATOM 651 C C . GLU A 1 81 ? -12.897 -18.655 10.894 1.00 52.75 81 GLU A C 1
ATOM 653 O O . GLU A 1 81 ? -13.130 -19.672 11.544 1.00 52.75 81 GLU A O 1
ATOM 658 N N . LYS A 1 82 ? -13.313 -18.539 9.623 1.00 48.81 82 LYS A N 1
ATOM 659 C CA . LYS A 1 82 ? -14.133 -19.558 8.935 1.00 48.81 82 LYS A CA 1
ATOM 660 C C . LYS A 1 82 ? -13.320 -20.662 8.249 1.00 48.81 82 LYS A C 1
ATOM 662 O O . LYS A 1 82 ? -13.893 -21.690 7.902 1.00 48.81 82 LYS A O 1
ATOM 667 N N . GLU A 1 83 ? -12.012 -20.486 8.063 1.00 51.22 83 GLU A N 1
ATOM 668 C CA . GLU A 1 83 ? -11.157 -21.421 7.305 1.00 51.22 83 GLU A CA 1
ATOM 669 C C . GLU A 1 83 ? -10.332 -22.388 8.178 1.00 51.22 83 GLU A C 1
ATOM 671 O O . GLU A 1 83 ? -9.624 -23.245 7.653 1.00 51.22 83 GLU A O 1
ATOM 676 N N . SER A 1 84 ? -10.437 -22.316 9.511 1.00 44.97 84 SER A N 1
ATOM 677 C CA . SER A 1 84 ? -9.633 -23.148 10.428 1.00 44.97 84 SER A CA 1
ATOM 678 C C . SER A 1 84 ? -10.259 -24.492 10.862 1.00 44.97 84 SER A C 1
ATOM 680 O O . SER A 1 84 ? -9.617 -25.238 11.601 1.00 44.97 84 SER A O 1
ATOM 682 N N . GLU A 1 85 ? -11.441 -24.878 10.357 1.00 47.66 85 GLU A N 1
ATOM 683 C CA . GLU A 1 85 ? -12.122 -26.145 10.717 1.00 47.66 85 GLU A CA 1
ATOM 684 C C . GLU A 1 85 ? -12.121 -27.259 9.644 1.00 47.66 85 GLU A C 1
ATOM 686 O O . GLU A 1 85 ? -12.922 -28.186 9.730 1.00 47.66 85 GLU A O 1
ATOM 691 N N . VAL A 1 86 ? -11.207 -27.284 8.665 1.00 43.41 86 VAL A N 1
ATOM 692 C CA . VAL A 1 86 ? -10.996 -28.517 7.865 1.00 43.41 86 VAL A CA 1
ATOM 693 C C . VAL A 1 86 ? -9.521 -28.878 7.809 1.00 43.41 86 VAL A C 1
ATOM 695 O O . VAL A 1 86 ? -8.776 -28.558 6.886 1.00 43.41 86 VAL A O 1
ATOM 698 N N . SER A 1 87 ? -9.095 -29.576 8.856 1.00 40.88 87 SER A N 1
ATOM 699 C CA . SER A 1 87 ? -7.803 -30.236 8.929 1.00 40.88 87 SER A CA 1
ATOM 700 C C . SER A 1 87 ? -7.886 -31.665 8.368 1.00 40.88 87 SER A C 1
ATOM 702 O O . SER A 1 87 ? -8.656 -32.482 8.851 1.00 40.88 87 SER A O 1
ATOM 704 N N . LYS A 1 88 ? -6.961 -31.963 7.444 1.00 38.69 88 LYS A N 1
ATOM 705 C CA . LYS A 1 88 ? -6.076 -33.148 7.461 1.00 38.69 88 LYS A CA 1
ATOM 706 C C . LYS A 1 88 ? -6.640 -34.539 7.072 1.00 38.69 88 LYS A C 1
ATOM 708 O O . LYS A 1 88 ? -7.595 -35.034 7.648 1.00 38.69 88 LYS A O 1
ATOM 713 N N . ALA A 1 89 ? -5.833 -35.211 6.231 1.00 43.44 89 ALA A N 1
ATOM 714 C CA . ALA A 1 89 ? -5.909 -36.579 5.676 1.00 43.44 89 ALA A CA 1
ATOM 715 C C . ALA A 1 89 ? -6.776 -36.676 4.400 1.00 43.44 89 ALA A C 1
ATOM 717 O O . ALA A 1 89 ? -7.931 -36.288 4.404 1.00 43.44 89 ALA A O 1
ATOM 718 N N . THR A 1 90 ? -6.267 -37.105 3.240 1.00 35.22 90 THR A N 1
ATOM 719 C CA . THR A 1 90 ? -5.605 -38.397 3.001 1.00 35.22 90 THR A CA 1
ATOM 720 C C . THR A 1 90 ? -4.829 -38.379 1.675 1.00 35.22 90 THR A C 1
ATOM 722 O O . THR A 1 90 ? -5.262 -37.783 0.695 1.00 35.22 90 THR A O 1
ATOM 725 N N . SER A 1 91 ? -3.672 -39.038 1.672 1.00 49.84 91 SER A N 1
ATOM 726 C CA . SER A 1 91 ? -2.862 -39.422 0.512 1.00 49.84 91 SER A CA 1
ATOM 727 C C . SER A 1 91 ? -3.402 -40.682 -0.182 1.00 49.84 91 SER A C 1
ATOM 729 O O . SER A 1 91 ? -3.934 -41.536 0.522 1.00 49.84 91 SER A O 1
ATOM 731 N N . VAL A 1 92 ? -3.057 -40.840 -1.472 1.00 42.06 92 VAL A N 1
ATOM 732 C CA . VAL A 1 92 ? -2.932 -42.088 -2.277 1.00 4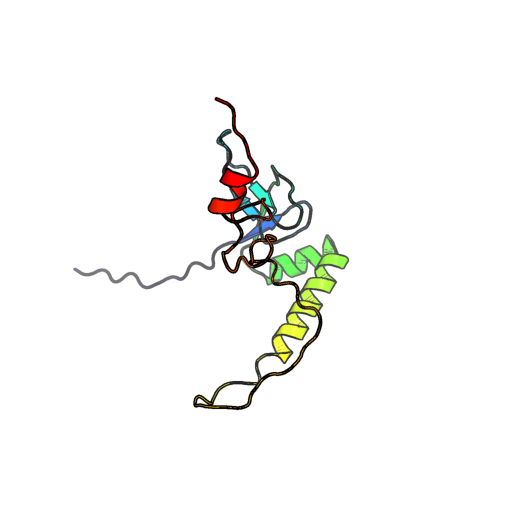2.06 92 VAL A CA 1
ATOM 733 C C . VAL A 1 92 ? -3.951 -42.260 -3.427 1.00 42.06 92 VAL A C 1
ATOM 735 O O . VAL A 1 92 ? -5.115 -42.574 -3.207 1.00 42.06 92 VAL A O 1
ATOM 738 N N . ASP A 1 93 ? -3.395 -42.042 -4.627 1.00 39.62 93 ASP A N 1
ATOM 739 C CA . ASP A 1 93 ? -3.395 -42.806 -5.892 1.00 39.62 93 ASP A CA 1
ATOM 740 C C . ASP A 1 93 ? -4.626 -43.028 -6.809 1.00 39.62 93 ASP A C 1
ATOM 742 O O . ASP A 1 93 ? -5.654 -43.585 -6.440 1.00 39.62 93 ASP A O 1
ATOM 746 N N . GLU A 1 94 ? -4.341 -42.657 -8.069 1.00 42.25 94 GLU A N 1
ATOM 747 C CA . GLU A 1 94 ? -4.609 -43.305 -9.367 1.00 42.25 94 GLU A CA 1
ATOM 748 C C . GLU A 1 94 ? -5.970 -43.178 -10.097 1.00 42.25 94 GLU A C 1
ATOM 750 O O . GLU A 1 94 ? -7.033 -43.594 -9.648 1.00 42.25 94 GLU A O 1
ATOM 755 N N . ASP A 1 95 ? -5.825 -42.630 -11.316 1.00 44.56 95 ASP A N 1
ATOM 756 C CA . ASP A 1 95 ? -6.534 -42.892 -12.574 1.00 44.56 95 ASP A CA 1
ATOM 757 C C . ASP A 1 95 ? -8.030 -42.576 -12.708 1.00 44.56 95 ASP A C 1
ATOM 759 O O . ASP A 1 95 ? -8.873 -43.445 -12.531 1.00 44.56 95 ASP A O 1
ATOM 763 N N . ILE A 1 96 ? -8.345 -41.381 -13.236 1.00 39.19 96 ILE A N 1
ATOM 764 C CA . ILE A 1 96 ? -9.385 -41.200 -14.270 1.00 39.19 96 ILE A CA 1
ATOM 765 C C . ILE A 1 96 ? -8.948 -40.091 -15.251 1.00 39.19 96 ILE A C 1
ATOM 767 O O . ILE A 1 96 ? -8.544 -38.994 -14.866 1.00 39.19 96 ILE A O 1
ATOM 771 N N . GLU A 1 97 ? -9.042 -40.422 -16.537 1.00 47.78 97 GLU A N 1
ATOM 772 C CA . GLU A 1 97 ? -8.704 -39.642 -17.732 1.00 47.78 97 GLU A CA 1
ATOM 773 C C . GLU A 1 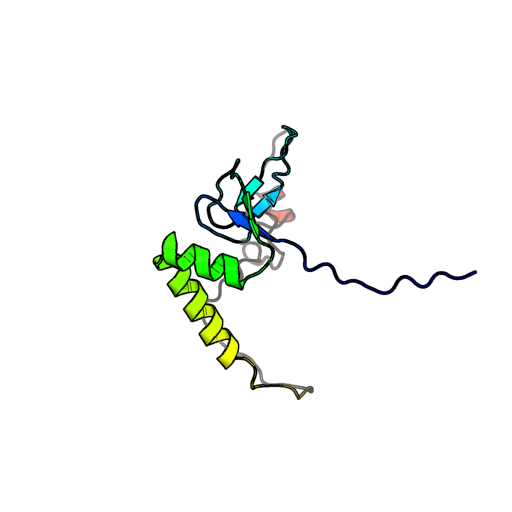97 ? -9.349 -38.238 -17.801 1.00 47.78 97 GLU A C 1
ATOM 775 O O . GLU A 1 97 ? -10.526 -38.094 -17.458 1.00 47.78 97 GLU A O 1
ATOM 780 N N . PRO A 1 98 ? -8.667 -37.201 -18.342 1.00 46.97 98 PRO A N 1
ATOM 781 C CA . PRO A 1 98 ? -9.294 -35.909 -18.588 1.00 46.97 98 PRO A CA 1
ATOM 782 C C . PRO A 1 98 ? -9.547 -35.675 -20.085 1.00 46.97 98 PRO A C 1
ATOM 784 O O . PRO A 1 98 ? -8.617 -35.505 -20.871 1.00 46.97 98 PRO A O 1
ATOM 787 N N . THR A 1 99 ? -10.812 -35.538 -20.481 1.00 42.50 99 THR A N 1
ATOM 788 C CA . THR A 1 99 ? -11.196 -34.714 -21.643 1.00 42.50 99 THR A CA 1
ATOM 789 C C . THR A 1 99 ? -12.528 -34.008 -21.365 1.00 42.50 99 THR A C 1
ATOM 791 O O . THR A 1 99 ? -13.339 -34.526 -20.600 1.00 42.50 99 THR A O 1
ATOM 794 N N . PRO A 1 100 ? -12.840 -32.881 -22.027 1.00 52.28 100 PRO A N 1
ATOM 795 C CA . PRO A 1 100 ? -11.971 -31.801 -22.487 1.00 52.28 100 PRO A CA 1
ATOM 796 C C . PRO A 1 100 ? -12.461 -30.463 -21.894 1.00 52.28 100 PRO A C 1
ATOM 798 O O . PRO A 1 100 ? -13.578 -30.029 -22.171 1.00 52.28 100 PRO A O 1
ATOM 801 N N . ASN A 1 101 ? -11.636 -29.788 -21.088 1.00 42.78 101 ASN A N 1
ATOM 802 C CA . ASN A 1 101 ? -11.967 -28.440 -20.625 1.00 42.78 101 ASN A CA 1
ATOM 803 C C . ASN A 1 101 ? -11.416 -27.389 -21.590 1.00 42.78 101 ASN A C 1
ATOM 805 O O . ASN A 1 101 ? -10.223 -27.323 -21.885 1.00 42.78 101 ASN A O 1
ATOM 809 N N . ILE A 1 102 ? -12.363 -26.616 -22.094 1.00 53.44 102 ILE A N 1
ATOM 810 C CA . ILE A 1 102 ? -12.242 -25.506 -23.020 1.00 53.44 102 ILE A CA 1
ATOM 811 C C . ILE A 1 102 ? -11.554 -24.330 -22.305 1.00 53.44 102 ILE A C 1
ATOM 813 O O . ILE A 1 102 ? -11.849 -24.034 -21.152 1.00 53.44 102 ILE A O 1
ATOM 817 N N . ASP A 1 103 ? -10.637 -23.682 -23.025 1.00 52.53 103 ASP A N 1
ATOM 818 C CA . ASP A 1 103 ? -10.110 -22.333 -22.784 1.00 52.53 103 ASP A CA 1
ATOM 819 C C . ASP A 1 103 ? -9.462 -22.035 -21.420 1.00 52.53 103 ASP A C 1
ATOM 821 O O . ASP A 1 103 ? -9.918 -21.212 -20.631 1.00 52.53 103 ASP A O 1
ATOM 825 N N . GLY A 1 104 ? -8.270 -22.595 -21.215 1.00 49.41 104 GLY A N 1
ATOM 826 C CA . GLY A 1 104 ? -7.284 -22.076 -20.267 1.00 49.41 104 GLY A CA 1
ATOM 827 C C . GLY A 1 104 ? -5.954 -21.861 -20.975 1.00 49.41 104 GLY A C 1
ATOM 828 O O . GLY A 1 104 ? -5.099 -22.743 -20.956 1.00 49.41 104 GLY A O 1
ATOM 829 N N . LYS A 1 105 ? -5.787 -20.717 -21.653 1.00 54.88 105 LYS A N 1
ATOM 830 C CA . LYS A 1 105 ? -4.534 -20.325 -22.324 1.00 54.88 105 LYS A CA 1
ATOM 831 C C . LYS A 1 105 ? -3.341 -20.604 -21.409 1.00 54.88 105 LYS A C 1
ATOM 833 O O . LYS A 1 105 ? -3.180 -19.957 -20.377 1.00 54.88 105 LYS A O 1
ATOM 838 N N . LEU A 1 106 ? -2.491 -21.538 -21.831 1.00 57.88 106 LEU A N 1
ATOM 839 C CA . LEU A 1 106 ? -1.198 -21.844 -21.229 1.00 57.88 106 LEU A CA 1
ATOM 840 C C . LEU A 1 106 ? -0.279 -20.626 -21.418 1.00 57.88 106 LEU A C 1
ATOM 842 O O . LEU A 1 106 ? 0.551 -20.583 -22.324 1.00 57.88 106 LEU A O 1
ATOM 846 N N . SER A 1 107 ? -0.451 -19.607 -20.575 1.00 65.44 107 SER A N 1
ATOM 847 C CA . SER A 1 107 ? 0.282 -18.333 -20.613 1.00 65.44 107 SER A CA 1
ATOM 848 C C . SER A 1 107 ? 1.796 -18.514 -20.497 1.00 65.44 107 SER A C 1
ATOM 850 O O . SER A 1 107 ? 2.546 -17.627 -20.891 1.00 65.44 107 SER A O 1
ATOM 852 N N . HIS A 1 108 ? 2.243 -19.674 -20.017 1.00 72.81 108 HIS A N 1
ATOM 853 C CA . HIS A 1 108 ? 3.645 -20.035 -19.859 1.00 72.81 108 HIS A CA 1
ATOM 854 C C . HIS A 1 108 ? 4.287 -20.646 -21.110 1.00 72.81 108 HIS A C 1
ATOM 856 O O . HIS A 1 108 ? 5.512 -20.756 -21.142 1.00 72.81 108 HIS A O 1
ATOM 862 N N . ILE A 1 109 ? 3.517 -21.030 -22.134 1.00 82.25 109 ILE A N 1
ATOM 863 C CA . ILE A 1 109 ? 4.035 -21.711 -23.330 1.00 82.25 109 ILE A CA 1
ATOM 864 C C . ILE A 1 109 ? 4.306 -20.706 -24.450 1.00 82.25 109 ILE A C 1
ATOM 866 O O . ILE A 1 109 ? 3.543 -19.770 -24.667 1.00 82.25 109 ILE A O 1
ATOM 870 N N . CYS A 1 110 ? 5.422 -20.894 -25.151 1.00 86.31 110 CYS A N 1
ATOM 871 C CA . CYS A 1 110 ? 5.806 -20.131 -26.331 1.00 86.31 110 CYS A CA 1
ATOM 872 C C . CYS A 1 110 ? 4.652 -20.075 -27.335 1.00 86.31 110 CYS A C 1
ATOM 874 O O . CYS A 1 110 ? 4.152 -21.112 -27.759 1.00 86.31 110 CYS A O 1
ATOM 876 N N . ASN A 1 111 ? 4.303 -18.874 -27.790 1.00 84.12 111 ASN A N 1
ATOM 877 C CA . ASN A 1 111 ? 3.204 -18.651 -28.734 1.00 84.12 111 ASN A CA 1
ATOM 878 C C . ASN A 1 111 ? 3.534 -19.063 -30.189 1.00 84.12 111 ASN A C 1
ATOM 880 O O . ASN A 1 111 ? 2.972 -18.526 -31.135 1.00 84.12 111 ASN A O 1
ATOM 884 N N . PHE A 1 112 ? 4.500 -19.960 -30.392 1.00 81.12 112 PHE A N 1
ATOM 885 C CA . PHE A 1 112 ? 4.898 -20.412 -31.726 1.00 81.12 112 PHE A CA 1
ATOM 886 C C . PHE A 1 112 ? 4.233 -21.754 -32.020 1.00 81.12 112 PHE A C 1
ATOM 888 O O . PHE A 1 112 ? 4.232 -22.632 -31.153 1.00 81.12 112 PHE A O 1
ATOM 895 N N . GLU A 1 113 ? 3.695 -21.918 -33.229 1.00 78.06 113 GLU A N 1
ATOM 896 C CA . GLU A 1 113 ? 2.946 -23.112 -33.625 1.00 78.06 113 GLU A CA 1
ATOM 897 C C . GLU A 1 113 ? 3.785 -24.386 -33.413 1.00 78.06 113 GLU A C 1
ATOM 899 O O . GLU A 1 113 ? 4.897 -24.526 -33.920 1.00 78.06 113 GLU A O 1
ATOM 904 N N . GLY A 1 114 ? 3.280 -25.305 -32.582 1.00 78.12 114 GLY A N 1
ATOM 905 C CA . GLY A 1 114 ? 3.966 -26.558 -32.246 1.00 78.12 114 GLY A CA 1
ATOM 906 C C . GLY A 1 114 ? 5.100 -26.447 -31.213 1.00 78.12 114 GLY A C 1
ATOM 907 O O . GLY A 1 114 ? 5.801 -27.432 -30.973 1.00 78.12 114 GLY A O 1
ATOM 908 N N . CYS A 1 115 ? 5.304 -25.292 -30.568 1.00 79.19 115 CYS A N 1
ATOM 909 C CA . CYS A 1 115 ? 6.343 -25.124 -29.551 1.00 79.19 115 CYS A CA 1
ATOM 910 C C . CYS A 1 115 ? 5.822 -25.355 -28.128 1.00 79.19 115 CYS A C 1
ATOM 912 O O . CYS A 1 115 ? 5.080 -24.544 -27.595 1.00 79.19 115 CYS A O 1
ATOM 914 N N . GLN A 1 116 ? 6.303 -26.402 -27.454 1.00 79.94 116 GLN A N 1
ATOM 915 C CA . GLN A 1 116 ? 5.985 -26.671 -26.040 1.00 79.94 116 GLN A CA 1
ATOM 916 C C . GLN A 1 116 ? 6.990 -26.048 -25.049 1.00 79.94 116 GLN A C 1
ATOM 918 O O . GLN A 1 116 ? 6.993 -26.373 -23.864 1.00 79.94 116 GLN A O 1
ATOM 923 N N . LYS A 1 117 ? 7.893 -25.172 -25.513 1.00 80.81 117 LYS A N 1
ATOM 924 C CA . LYS A 1 117 ? 8.892 -24.531 -24.639 1.00 80.81 117 LYS A CA 1
ATOM 925 C C . LYS A 1 117 ? 8.286 -23.361 -23.873 1.00 80.81 117 LYS A C 1
ATOM 927 O O . LYS A 1 117 ? 7.413 -22.673 -24.384 1.00 80.81 117 LYS A O 1
ATOM 932 N N . GLY A 1 118 ? 8.821 -23.089 -22.685 1.00 81.06 118 GLY A N 1
ATOM 933 C CA . GLY A 1 118 ? 8.394 -21.955 -21.871 1.00 81.06 118 GLY A CA 1
ATOM 934 C C . GLY A 1 118 ? 8.781 -20.591 -22.457 1.00 81.06 118 GLY A C 1
ATOM 935 O O . GLY A 1 118 ? 9.858 -20.449 -23.054 1.00 81.06 118 GLY A O 1
ATOM 936 N N . LYS A 1 119 ? 7.920 -19.587 -22.255 1.00 83.00 119 LYS A N 1
ATOM 937 C CA . LYS A 1 119 ? 8.212 -18.171 -22.537 1.00 83.00 119 LYS A CA 1
ATOM 938 C C . LYS A 1 119 ? 9.354 -17.651 -21.657 1.00 83.00 119 LYS A C 1
ATOM 940 O O . LYS A 1 119 ? 9.583 -18.155 -20.555 1.00 83.00 119 LYS A O 1
ATOM 945 N N . ARG A 1 120 ? 10.095 -16.649 -22.134 1.00 77.62 120 ARG A N 1
ATOM 946 C CA . ARG A 1 120 ? 11.186 -15.999 -21.382 1.00 77.62 120 ARG A CA 1
ATOM 947 C C . ARG A 1 120 ? 10.864 -14.517 -21.159 1.00 77.62 120 ARG A C 1
ATOM 949 O O . ARG A 1 120 ? 10.796 -13.749 -22.114 1.00 77.62 120 ARG A O 1
ATOM 956 N N . GLY A 1 121 ? 10.756 -14.113 -19.890 1.00 70.88 121 GLY A N 1
ATOM 957 C CA . GLY A 1 121 ? 10.606 -12.706 -19.494 1.00 70.88 121 GLY A CA 1
ATOM 958 C C . GLY A 1 121 ? 9.350 -12.045 -20.074 1.00 70.88 121 GLY A C 1
ATOM 959 O O . GLY A 1 121 ? 8.318 -12.693 -20.199 1.00 70.88 121 GLY A O 1
ATOM 960 N N . GLY A 1 122 ? 9.451 -10.765 -20.449 1.00 70.56 122 GLY A N 1
ATOM 961 C CA . GLY A 1 122 ? 8.366 -9.986 -21.066 1.00 70.56 122 GLY A CA 1
ATOM 962 C C . GLY 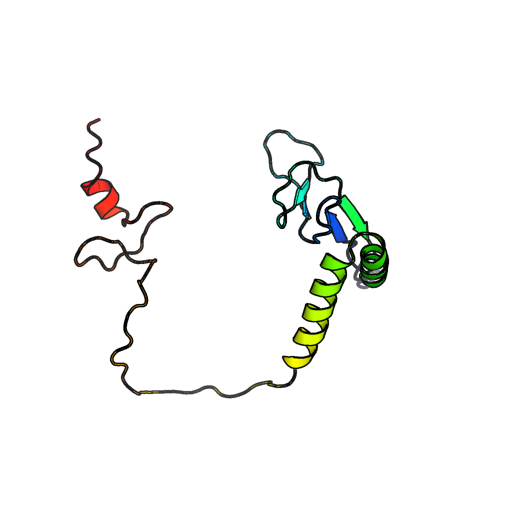A 1 122 ? 8.124 -10.266 -22.556 1.00 70.56 122 GLY A C 1
ATOM 963 O O . GLY A 1 122 ? 7.582 -9.409 -23.243 1.00 70.56 122 GLY A O 1
ATOM 964 N N . THR A 1 123 ? 8.561 -11.419 -23.077 1.00 76.50 123 THR A N 1
ATOM 965 C CA . THR A 1 123 ? 8.354 -11.806 -24.482 1.00 76.50 123 THR A CA 1
ATOM 966 C C . THR A 1 123 ? 7.441 -13.023 -24.582 1.00 76.50 123 THR A C 1
ATOM 968 O O . THR A 1 123 ? 7.519 -13.942 -23.765 1.00 76.50 123 THR A O 1
ATOM 971 N N . ASP A 1 124 ? 6.607 -13.069 -25.623 1.00 82.00 124 ASP A N 1
ATOM 972 C CA . ASP A 1 124 ? 5.679 -14.182 -25.868 1.00 82.00 124 ASP A CA 1
ATOM 973 C C . ASP A 1 124 ? 6.340 -15.451 -26.436 1.00 82.00 124 ASP A C 1
ATOM 975 O O . ASP A 1 124 ? 5.667 -16.448 -26.724 1.00 82.00 124 ASP A O 1
ATOM 979 N N . PHE A 1 125 ? 7.668 -15.444 -26.560 1.00 84.00 125 PHE A N 1
ATOM 980 C CA . PHE A 1 125 ? 8.445 -16.473 -27.237 1.00 84.00 125 PHE A CA 1
ATOM 981 C C . PHE A 1 125 ? 9.468 -17.136 -26.308 1.00 84.00 125 PHE A C 1
ATOM 983 O O . PHE A 1 125 ? 9.895 -16.599 -25.283 1.00 84.00 125 PHE A O 1
ATOM 990 N N . CYS A 1 126 ? 9.875 -18.354 -26.665 1.00 86.75 126 CYS A N 1
ATOM 991 C CA . CYS A 1 126 ? 11.001 -19.020 -26.020 1.00 86.75 126 CYS A CA 1
ATOM 992 C C . CYS A 1 126 ? 12.333 -18.457 -26.539 1.00 86.75 126 CYS A C 1
ATOM 994 O O . CYS A 1 126 ? 12.390 -17.854 -27.607 1.00 86.75 126 CYS A O 1
ATOM 996 N N . ARG A 1 127 ? 13.440 -18.746 -25.837 1.00 82.75 127 ARG A N 1
ATOM 997 C CA . ARG A 1 127 ? 14.795 -18.305 -26.230 1.00 82.75 127 ARG A CA 1
ATOM 998 C C . ARG A 1 127 ? 15.123 -18.597 -27.700 1.00 82.75 127 ARG A C 1
ATOM 1000 O O . ARG A 1 127 ? 15.773 -17.786 -28.331 1.00 82.75 127 ARG A O 1
ATOM 1007 N N . LYS A 1 128 ? 14.697 -19.746 -28.235 1.00 81.44 128 LYS A N 1
ATOM 1008 C CA . LYS A 1 128 ? 15.005 -20.140 -29.618 1.00 81.44 128 LYS A CA 1
ATOM 1009 C C . LYS A 1 128 ? 14.246 -19.275 -30.633 1.00 81.44 128 LYS A C 1
ATOM 1011 O O . LYS A 1 128 ? 14.867 -18.699 -31.509 1.00 81.44 128 LYS A O 1
ATOM 1016 N N . HIS A 1 129 ? 12.934 -19.129 -30.460 1.00 82.50 129 HIS A N 1
ATOM 1017 C CA . HIS A 1 129 ? 12.100 -18.360 -31.392 1.00 82.50 129 HIS A CA 1
ATOM 1018 C C . HIS A 1 129 ? 12.259 -16.848 -31.241 1.00 82.50 129 HIS A C 1
ATOM 1020 O O . HIS A 1 129 ? 12.034 -16.117 -32.195 1.00 82.50 129 HIS A O 1
ATOM 1026 N N . TRP A 1 130 ? 12.705 -16.375 -30.076 1.00 78.75 130 TRP A N 1
ATOM 1027 C CA . TRP A 1 130 ? 13.111 -14.982 -29.927 1.00 78.75 130 TRP A CA 1
ATOM 1028 C C . TRP A 1 130 ? 14.346 -14.653 -30.779 1.00 78.75 130 TRP A C 1
ATOM 1030 O O . TRP A 1 130 ? 14.382 -13.592 -31.383 1.00 78.75 130 TRP A O 1
ATOM 1040 N N . LEU A 1 131 ? 15.319 -15.572 -30.882 1.00 73.88 131 LEU A N 1
ATOM 1041 C CA . LEU A 1 131 ? 16.475 -15.401 -31.773 1.00 73.88 131 LEU A CA 1
ATOM 1042 C C . LEU A 1 131 ? 16.107 -15.520 -33.259 1.00 73.88 131 LEU A C 1
ATOM 1044 O O . LEU A 1 131 ? 16.689 -14.823 -34.071 1.00 73.88 131 LEU A O 1
ATOM 1048 N N . GLU A 1 132 ? 15.176 -16.405 -33.618 1.00 72.19 132 GLU A N 1
ATOM 1049 C CA . GLU A 1 132 ? 14.781 -16.615 -35.022 1.00 72.19 132 GLU A CA 1
ATOM 1050 C C . GLU A 1 132 ? 13.872 -15.501 -35.565 1.00 72.19 132 GLU A C 1
ATOM 1052 O O . GLU A 1 132 ? 13.891 -15.233 -36.758 1.00 72.19 132 GLU A O 1
ATOM 1057 N N . GLY A 1 133 ? 13.076 -14.850 -34.707 1.00 63.41 133 GLY A N 1
ATOM 1058 C CA . GLY A 1 133 ? 12.237 -13.706 -35.088 1.00 63.41 133 GLY A CA 1
ATOM 1059 C C . GLY A 1 133 ? 12.924 -12.346 -34.945 1.00 63.41 133 GLY A C 1
ATOM 1060 O O . GLY A 1 133 ? 12.367 -11.335 -35.366 1.00 63.41 133 GLY A O 1
ATOM 1061 N N . HIS A 1 134 ? 14.106 -12.310 -34.332 1.00 62.25 134 HIS A N 1
ATOM 1062 C CA . HIS A 1 134 ? 14.920 -11.114 -34.201 1.00 62.25 134 HIS A CA 1
ATOM 1063 C C . HIS A 1 134 ? 16.165 -11.298 -35.068 1.00 62.25 134 HIS A C 1
ATOM 1065 O O . HIS A 1 134 ? 17.223 -11.676 -34.566 1.00 62.25 134 HIS A O 1
ATOM 1071 N N . ASP A 1 135 ? 16.037 -11.011 -36.366 1.00 48.59 135 ASP A N 1
ATOM 1072 C CA . ASP A 1 135 ? 17.182 -10.729 -37.235 1.00 48.59 135 ASP A CA 1
ATOM 1073 C C . ASP A 1 135 ? 17.919 -9.512 -36.651 1.00 48.59 135 ASP A C 1
ATOM 1075 O O . ASP A 1 135 ? 17.636 -8.358 -36.972 1.00 48.59 135 ASP A O 1
ATOM 1079 N N . VAL A 1 136 ? 18.823 -9.749 -35.694 1.00 57.59 136 VAL A N 1
ATOM 1080 C CA . VAL A 1 136 ? 19.833 -8.760 -35.323 1.00 57.59 136 VAL A CA 1
ATOM 1081 C C . VAL A 1 136 ? 20.863 -8.814 -36.450 1.00 57.59 136 VAL A C 1
ATOM 1083 O O . VAL A 1 136 ? 21.805 -9.607 -36.399 1.00 57.59 136 VAL A O 1
ATOM 1086 N N . GLU A 1 137 ? 20.663 -8.025 -37.505 1.00 54.09 137 GLU A N 1
ATOM 1087 C CA . GLU A 1 137 ? 21.795 -7.641 -38.346 1.00 54.09 137 GLU A CA 1
ATOM 1088 C C . GLU A 1 137 ? 22.782 -6.892 -37.435 1.00 54.09 137 GLU A C 1
ATOM 1090 O O . GLU A 1 137 ? 22.437 -5.874 -36.831 1.00 54.09 137 GLU A O 1
ATOM 1095 N N . PHE A 1 138 ? 23.961 -7.488 -37.243 1.00 47.75 138 PHE A N 1
ATOM 1096 C CA . PHE A 1 138 ? 25.091 -6.887 -36.535 1.00 47.75 138 PHE A CA 1
ATOM 1097 C C . PHE A 1 138 ? 25.816 -5.881 -37.426 1.00 47.75 138 PHE A C 1
ATOM 1099 O O . PHE A 1 138 ? 26.007 -6.193 -38.624 1.00 47.75 138 PHE A O 1
#

Radius of gyration: 25.23 Å; chains: 1; bounding box: 44×52×72 Å